Protein AF-A0A497P1F7-F1 (afdb_monomer)

Structure (mmCIF, N/CA/C/O backbone):
data_AF-A0A497P1F7-F1
#
_entry.id   AF-A0A497P1F7-F1
#
loop_
_atom_site.group_PDB
_atom_site.id
_atom_site.type_symbol
_atom_site.label_atom_id
_atom_site.label_alt_id
_atom_site.label_comp_id
_atom_site.label_asym_id
_atom_site.label_entity_id
_atom_site.label_seq_id
_atom_site.pdbx_PDB_ins_code
_atom_site.Cartn_x
_atom_site.Cartn_y
_atom_site.Cartn_z
_atom_site.occupancy
_atom_site.B_iso_or_equiv
_atom_site.auth_seq_id
_atom_site.auth_comp_id
_atom_site.auth_asym_id
_atom_site.auth_atom_id
_atom_site.pdbx_PDB_model_num
ATOM 1 N N . MET A 1 1 ? -18.284 -2.922 -16.227 1.00 65.12 1 MET A N 1
ATOM 2 C CA . MET A 1 1 ? -17.254 -2.447 -15.276 1.00 65.12 1 MET A CA 1
ATOM 3 C C . MET A 1 1 ? -17.114 -3.498 -14.188 1.00 65.12 1 MET A C 1
ATOM 5 O O . MET A 1 1 ? -18.082 -4.212 -13.963 1.00 65.12 1 MET A O 1
ATOM 9 N N . GLY A 1 2 ? -15.911 -3.692 -13.647 1.00 85.06 2 GLY A N 1
ATOM 10 C CA . GLY A 1 2 ? -15.649 -4.686 -12.597 1.00 85.06 2 GLY A CA 1
ATOM 11 C C . GLY A 1 2 ? -15.585 -4.024 -11.225 1.00 85.06 2 GLY A C 1
ATOM 12 O O . GLY A 1 2 ? -15.366 -2.820 -11.167 1.00 85.06 2 GLY A O 1
ATOM 13 N N . GLN A 1 3 ? -15.767 -4.817 -10.172 1.00 92.88 3 GLN A N 1
ATOM 14 C CA . GLN A 1 3 ? -15.669 -4.382 -8.777 1.00 92.88 3 GLN A CA 1
ATOM 15 C C . GLN A 1 3 ? -14.217 -4.045 -8.406 1.00 92.88 3 GLN A C 1
ATOM 17 O O . GLN A 1 3 ? -13.292 -4.762 -8.817 1.00 92.88 3 GLN A O 1
ATOM 22 N N . TYR A 1 4 ? -14.038 -2.981 -7.630 1.00 95.44 4 TYR A N 1
ATOM 23 C CA . TYR A 1 4 ? -12.758 -2.528 -7.087 1.00 95.44 4 TYR A CA 1
ATOM 24 C C . TYR A 1 4 ? -12.671 -2.828 -5.593 1.00 95.44 4 TYR A C 1
ATOM 26 O O . TYR A 1 4 ? -13.694 -2.908 -4.918 1.00 95.44 4 TYR A O 1
ATOM 34 N N . PHE A 1 5 ? -11.453 -3.007 -5.081 1.00 96.31 5 PHE A N 1
ATOM 35 C CA . PHE A 1 5 ? -11.220 -3.426 -3.702 1.00 96.31 5 PHE A CA 1
ATOM 36 C C . PHE A 1 5 ? -10.117 -2.616 -3.018 1.00 96.31 5 PHE A C 1
ATOM 38 O O . PHE A 1 5 ? -9.141 -2.209 -3.650 1.00 96.31 5 PHE A O 1
ATOM 45 N N . ILE A 1 6 ? -10.256 -2.461 -1.701 1.00 96.38 6 ILE A N 1
ATOM 46 C CA . ILE A 1 6 ? -9.238 -1.941 -0.780 1.00 96.38 6 ILE A CA 1
ATOM 47 C C . ILE A 1 6 ? -9.125 -2.868 0.434 1.00 96.38 6 ILE A C 1
ATOM 49 O O . ILE A 1 6 ? -10.103 -3.515 0.812 1.00 96.38 6 ILE A O 1
ATOM 53 N N . THR A 1 7 ? -7.959 -2.923 1.080 1.00 97.44 7 THR A N 1
ATOM 54 C CA . THR A 1 7 ? -7.821 -3.655 2.351 1.00 97.44 7 THR A CA 1
ATOM 55 C C . THR A 1 7 ? -7.901 -2.672 3.509 1.00 97.44 7 THR A C 1
ATOM 57 O O . THR A 1 7 ? -7.175 -1.678 3.542 1.00 97.44 7 THR A O 1
ATOM 60 N N . ILE A 1 8 ? -8.786 -2.954 4.460 1.00 98.06 8 ILE A N 1
ATOM 61 C CA . ILE A 1 8 ? -9.152 -2.056 5.552 1.00 98.06 8 ILE A CA 1
ATOM 62 C C . ILE A 1 8 ? -8.924 -2.722 6.906 1.00 98.06 8 ILE A C 1
ATOM 64 O O . ILE A 1 8 ? -9.168 -3.915 7.075 1.00 98.06 8 ILE A O 1
ATOM 68 N N . ASN A 1 9 ? -8.529 -1.931 7.895 1.00 98.00 9 ASN A N 1
ATOM 69 C CA . ASN A 1 9 ? -8.519 -2.296 9.304 1.00 98.00 9 ASN A CA 1
ATOM 70 C C . ASN A 1 9 ? -9.590 -1.479 10.033 1.00 98.00 9 ASN A C 1
ATOM 72 O O . ASN A 1 9 ? -9.436 -0.276 10.255 1.00 98.00 9 ASN A O 1
ATOM 76 N N . LYS A 1 10 ? -10.672 -2.148 10.435 1.00 97.81 10 LYS A N 1
ATOM 77 C CA . LYS A 1 10 ? -11.822 -1.534 11.113 1.00 97.81 10 LYS A CA 1
ATOM 78 C C . LYS A 1 10 ? -11.514 -1.135 12.550 1.00 97.81 10 LYS A C 1
ATOM 80 O O . LYS A 1 10 ? -12.095 -0.171 13.040 1.00 97.81 10 LYS A O 1
ATOM 85 N N . THR A 1 11 ? -10.612 -1.855 13.219 1.00 97.12 11 THR A N 1
ATOM 86 C CA . THR A 1 11 ? -10.207 -1.544 14.596 1.00 97.12 11 THR A CA 1
ATOM 87 C C . THR A 1 11 ? -9.482 -0.202 14.649 1.00 97.12 11 THR A C 1
ATOM 89 O O . THR A 1 11 ? -9.793 0.637 15.492 1.00 97.12 11 THR A O 1
ATOM 92 N N . LYS A 1 12 ? -8.533 0.017 13.732 1.00 95.56 12 LYS A N 1
ATOM 93 C CA . LYS A 1 12 ? -7.698 1.227 13.690 1.00 95.56 12 LYS A CA 1
ATOM 94 C C . LYS A 1 12 ? -8.238 2.333 12.782 1.00 95.56 12 LYS A C 1
ATOM 96 O O . LYS A 1 12 ? -7.723 3.446 12.839 1.00 95.56 12 LYS A O 1
ATOM 101 N N . LYS A 1 13 ? -9.262 2.046 11.969 1.00 97.50 13 LYS A N 1
ATOM 102 C CA . LYS A 1 13 ? -9.737 2.911 10.874 1.00 97.50 13 LYS A CA 1
ATOM 103 C C . LYS A 1 13 ? -8.610 3.281 9.911 1.00 97.50 13 LYS A C 1
ATOM 105 O O . LYS A 1 13 ? -8.389 4.447 9.599 1.00 97.50 13 LYS A O 1
ATOM 110 N N . GLU A 1 14 ? -7.875 2.276 9.455 1.00 97.19 14 GLU A N 1
ATOM 111 C CA . GLU A 1 14 ? -6.793 2.432 8.481 1.00 97.19 14 GLU A CA 1
ATOM 112 C C . GLU A 1 14 ? -7.126 1.673 7.201 1.00 97.19 14 GLU A C 1
ATOM 114 O O . GLU A 1 14 ? -7.869 0.693 7.231 1.00 97.19 14 GLU A O 1
ATOM 119 N N . TYR A 1 15 ? -6.562 2.098 6.077 1.00 97.81 15 TYR A N 1
ATOM 120 C CA . TYR A 1 15 ? -6.664 1.354 4.829 1.00 97.81 15 TYR A CA 1
ATOM 121 C C . TYR A 1 15 ? -5.384 1.443 4.009 1.00 97.81 15 TYR A C 1
ATOM 123 O O . TYR A 1 15 ? -4.578 2.371 4.157 1.00 97.81 15 TYR A O 1
ATOM 131 N N . ILE A 1 16 ? -5.227 0.457 3.130 1.00 97.38 16 ILE A N 1
ATOM 132 C CA . ILE A 1 16 ? -4.205 0.435 2.094 1.00 97.38 16 ILE A CA 1
ATOM 133 C C . ILE A 1 16 ? -4.849 0.266 0.714 1.00 97.38 16 ILE A C 1
ATOM 135 O O . ILE A 1 16 ? -5.766 -0.537 0.525 1.00 97.38 16 ILE A O 1
ATOM 139 N N . ASP A 1 17 ? -4.367 1.056 -0.239 1.00 95.00 17 ASP A N 1
ATOM 140 C CA . ASP A 1 17 ? -4.794 1.089 -1.633 1.00 95.00 17 ASP A CA 1
ATOM 141 C C . ASP A 1 17 ? -3.824 0.297 -2.513 1.00 95.00 17 ASP A C 1
ATOM 143 O O . ASP A 1 17 ? -2.611 0.496 -2.453 1.00 95.00 17 ASP A O 1
ATOM 147 N N . THR A 1 18 ? -4.372 -0.567 -3.365 1.00 95.31 18 THR A N 1
ATOM 148 C CA . THR A 1 18 ? -3.605 -1.500 -4.208 1.00 95.31 18 THR A CA 1
ATOM 149 C C . THR A 1 18 ? -2.674 -0.799 -5.204 1.00 95.31 18 THR A C 1
ATOM 151 O O . THR A 1 18 ? -1.539 -1.246 -5.397 1.00 95.31 18 THR A O 1
ATOM 154 N N . TYR A 1 19 ? -3.089 0.340 -5.772 1.00 95.44 19 TYR A N 1
ATOM 155 C CA . TYR A 1 19 ? -2.302 1.061 -6.776 1.00 95.44 19 TYR A CA 1
ATOM 156 C C . TYR A 1 19 ? -1.005 1.620 -6.200 1.00 95.44 19 TYR A C 1
ATOM 158 O O . TYR A 1 19 ? 0.016 1.667 -6.893 1.00 95.44 19 TYR A O 1
ATOM 166 N N . THR A 1 20 ? -1.005 1.997 -4.919 1.00 96.12 20 THR A N 1
ATOM 167 C CA . THR A 1 20 ? 0.218 2.437 -4.230 1.00 96.12 20 THR A CA 1
ATOM 168 C C . THR A 1 20 ? 1.313 1.369 -4.271 1.00 96.12 20 THR A C 1
ATOM 170 O O . THR A 1 20 ? 2.492 1.705 -4.397 1.00 96.12 20 THR A O 1
ATOM 173 N N . PHE A 1 21 ? 0.930 0.092 -4.237 1.00 95.38 21 PHE A N 1
ATOM 174 C CA . PHE A 1 21 ? 1.849 -1.046 -4.222 1.00 95.38 21 PHE A CA 1
ATOM 175 C C . PHE A 1 21 ? 2.147 -1.617 -5.613 1.00 95.38 21 PHE A C 1
ATOM 177 O O . PHE A 1 21 ? 2.882 -2.592 -5.719 1.00 95.38 21 PHE A O 1
ATOM 184 N N . GLY A 1 22 ? 1.639 -1.004 -6.687 1.00 93.69 22 GLY A N 1
ATOM 185 C CA . GLY A 1 22 ? 1.892 -1.468 -8.055 1.00 93.69 22 GLY A CA 1
ATOM 186 C C . GLY A 1 22 ? 0.862 -2.434 -8.623 1.00 93.69 22 GLY A C 1
ATOM 187 O O . GLY A 1 22 ? 1.023 -2.869 -9.762 1.00 93.69 22 GLY A O 1
ATOM 188 N N . ASP A 1 23 ? -0.189 -2.741 -7.870 1.00 94.62 23 ASP A N 1
ATOM 189 C CA . ASP A 1 23 ? -1.222 -3.688 -8.271 1.00 94.62 23 ASP A CA 1
ATOM 190 C C . ASP A 1 23 ? -2.470 -2.971 -8.798 1.00 94.62 23 ASP A C 1
ATOM 192 O O . ASP A 1 23 ? -2.718 -1.803 -8.505 1.00 94.62 23 ASP A O 1
ATOM 196 N N . GLY A 1 24 ? -3.258 -3.666 -9.618 1.00 94.25 24 GLY A N 1
ATOM 197 C CA . GLY A 1 24 ? -4.598 -3.205 -9.981 1.00 94.25 24 GLY A CA 1
ATOM 198 C C . GLY A 1 24 ? -5.611 -3.498 -8.870 1.00 94.25 24 GLY A C 1
ATOM 199 O O . GLY A 1 24 ? -5.432 -4.434 -8.092 1.00 94.25 24 GLY A O 1
ATOM 200 N N . ALA A 1 25 ? -6.697 -2.728 -8.810 1.00 94.31 25 ALA A N 1
ATOM 201 C CA . ALA A 1 25 ? -7.684 -2.838 -7.736 1.00 94.31 25 ALA A CA 1
ATOM 202 C C . ALA A 1 25 ? -8.791 -3.881 -7.978 1.00 94.31 25 ALA A C 1
ATOM 204 O O . ALA A 1 25 ? -9.665 -4.029 -7.126 1.00 94.31 25 ALA A O 1
ATOM 205 N N . LYS A 1 26 ? -8.800 -4.626 -9.097 1.00 94.94 26 LYS A N 1
ATOM 206 C CA . LYS A 1 26 ? -9.730 -5.765 -9.237 1.00 94.94 26 LYS A CA 1
ATOM 207 C C . LYS A 1 26 ? -9.210 -6.980 -8.477 1.00 94.94 26 LYS A C 1
ATOM 209 O O . LYS A 1 26 ? -8.009 -7.218 -8.433 1.00 94.94 26 LYS A O 1
ATOM 214 N N . PHE A 1 27 ? -10.122 -7.819 -7.983 1.00 91.25 27 PHE A N 1
ATOM 215 C CA . PHE A 1 27 ? -9.789 -8.962 -7.122 1.00 91.25 27 PHE A CA 1
ATOM 216 C C . PHE A 1 27 ? -8.603 -9.812 -7.609 1.00 91.25 27 PHE A C 1
ATOM 218 O O . PHE A 1 27 ? -7.647 -10.023 -6.873 1.00 91.25 27 PHE A O 1
ATOM 225 N N . LEU A 1 28 ? -8.628 -10.272 -8.865 1.00 92.06 28 LEU A N 1
ATOM 226 C CA . LEU A 1 28 ? -7.561 -11.128 -9.401 1.00 92.06 28 LEU A CA 1
ATOM 227 C C . LEU A 1 28 ? -6.241 -10.385 -9.661 1.00 92.06 28 LEU A C 1
ATOM 229 O O . LEU A 1 28 ? -5.198 -11.037 -9.711 1.00 92.06 28 LEU A O 1
ATOM 233 N N . GLU A 1 29 ? -6.285 -9.059 -9.829 1.00 91.81 29 GLU A N 1
ATOM 234 C CA . GLU A 1 29 ? -5.114 -8.226 -10.125 1.00 91.81 29 GLU A CA 1
ATOM 235 C C . GLU A 1 29 ? -4.201 -8.140 -8.894 1.00 91.81 29 GLU A C 1
ATOM 237 O O . GLU A 1 29 ? -3.026 -8.471 -9.007 1.00 91.81 29 GLU A O 1
ATOM 242 N N . PHE A 1 30 ? -4.731 -7.807 -7.710 1.00 89.94 30 PHE A N 1
ATOM 243 C CA . PHE A 1 30 ? -3.911 -7.751 -6.489 1.00 89.94 30 PHE A CA 1
ATOM 244 C C . PHE A 1 30 ? -3.810 -9.090 -5.744 1.00 89.94 30 PHE A C 1
ATOM 246 O O . PHE A 1 30 ? -2.848 -9.306 -5.010 1.00 89.94 30 PHE A O 1
ATOM 253 N N . MET A 1 31 ? -4.748 -10.031 -5.932 1.00 89.56 31 MET A N 1
ATOM 254 C CA . MET A 1 31 ? -4.601 -11.383 -5.366 1.00 89.56 31 MET A CA 1
ATOM 255 C C . MET A 1 31 ? -3.386 -12.113 -5.962 1.00 89.56 31 MET A C 1
ATOM 257 O O . MET A 1 31 ? -2.732 -12.891 -5.271 1.00 89.56 31 MET A O 1
ATOM 261 N N . SER A 1 32 ? -3.035 -11.791 -7.211 1.00 89.44 32 SER A N 1
ATOM 262 C CA . SER A 1 32 ? -1.840 -12.295 -7.901 1.00 89.44 32 SER A CA 1
ATOM 263 C C . SER A 1 32 ? -0.648 -11.328 -7.819 1.00 89.44 32 SER A C 1
ATOM 265 O O . SER A 1 32 ? 0.211 -11.351 -8.699 1.00 89.44 32 SER A O 1
ATOM 267 N N . SER A 1 33 ? -0.609 -10.470 -6.794 1.00 91.06 33 SER A N 1
ATOM 268 C CA . SER A 1 33 ? 0.391 -9.407 -6.641 1.00 91.06 33 SER A CA 1
ATOM 269 C C . SER A 1 33 ? 1.836 -9.920 -6.684 1.00 91.06 33 SER A C 1
ATOM 271 O O . SER A 1 33 ? 2.191 -10.925 -6.048 1.00 91.06 33 SER A O 1
ATOM 273 N N . ASP A 1 34 ? 2.669 -9.193 -7.430 1.00 85.75 34 ASP A N 1
ATOM 274 C CA . ASP A 1 34 ? 4.090 -9.467 -7.652 1.00 85.75 34 ASP A CA 1
ATOM 275 C C . ASP A 1 34 ? 4.960 -8.312 -7.131 1.00 85.75 34 ASP A C 1
ATOM 277 O O . ASP A 1 34 ? 5.242 -7.348 -7.852 1.00 85.75 34 ASP A O 1
ATOM 281 N N . MET A 1 35 ? 5.418 -8.456 -5.882 1.00 86.44 35 MET A N 1
ATOM 282 C CA . MET A 1 35 ? 6.216 -7.481 -5.132 1.00 86.44 35 MET A CA 1
ATOM 283 C C . MET A 1 35 ? 5.474 -6.173 -4.825 1.00 86.44 35 MET A C 1
ATOM 285 O O . MET A 1 35 ? 5.918 -5.089 -5.207 1.00 86.44 35 MET A O 1
ATOM 289 N N . GLY A 1 36 ? 4.369 -6.277 -4.090 1.00 91.06 36 GLY A N 1
ATOM 290 C CA . GLY A 1 36 ? 3.507 -5.148 -3.768 1.00 91.06 36 GLY A CA 1
ATOM 291 C C . GLY A 1 36 ? 2.517 -5.449 -2.645 1.00 91.06 36 GLY A C 1
ATOM 292 O O . GLY A 1 36 ? 2.886 -5.609 -1.478 1.00 91.06 36 GLY A O 1
ATOM 293 N N . MET A 1 37 ? 1.233 -5.471 -2.999 1.00 93.81 37 MET A N 1
ATOM 294 C CA . MET A 1 37 ? 0.105 -5.565 -2.078 1.00 93.81 37 MET A CA 1
ATOM 295 C C . MET A 1 37 ? 0.125 -6.840 -1.228 1.00 93.81 37 MET A C 1
ATOM 297 O O . MET A 1 37 ? -0.240 -6.806 -0.048 1.00 93.81 37 MET A O 1
ATOM 301 N N . LYS A 1 38 ? 0.561 -7.969 -1.801 1.00 93.44 38 LYS A N 1
ATOM 302 C CA . LYS A 1 38 ? 0.662 -9.243 -1.073 1.00 93.44 38 LYS A CA 1
ATOM 303 C C . LYS A 1 38 ? 1.665 -9.129 0.072 1.00 93.44 38 LYS A C 1
ATOM 305 O O . LYS A 1 38 ? 1.339 -9.473 1.205 1.00 93.44 38 LYS A O 1
ATOM 310 N N . GLU A 1 39 ? 2.856 -8.612 -0.202 1.00 91.56 39 GLU A N 1
ATOM 311 C CA . GLU A 1 39 ? 3.914 -8.427 0.790 1.00 91.56 39 GLU A CA 1
ATO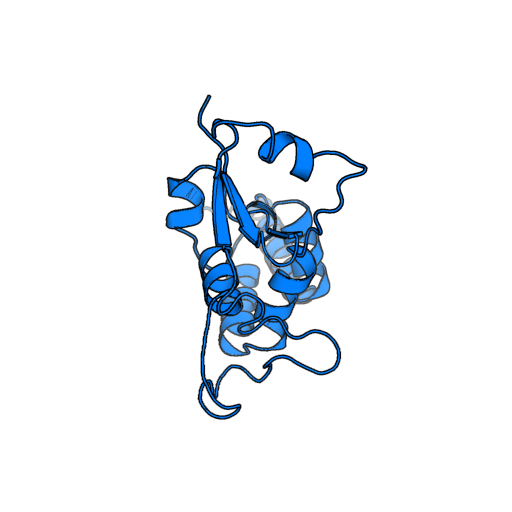M 312 C C . GLU A 1 39 ? 3.506 -7.403 1.858 1.00 91.56 39 GLU A C 1
ATOM 314 O O . GLU A 1 39 ? 3.683 -7.666 3.048 1.00 91.56 39 GLU A O 1
ATOM 319 N N . ALA A 1 40 ? 2.870 -6.294 1.461 1.00 92.88 40 ALA A N 1
ATOM 320 C CA . ALA A 1 40 ? 2.334 -5.293 2.388 1.00 92.88 40 ALA A CA 1
ATOM 321 C C . ALA A 1 40 ? 1.297 -5.892 3.348 1.00 92.88 40 ALA A C 1
ATOM 323 O O . ALA A 1 40 ? 1.379 -5.706 4.563 1.00 92.88 40 ALA A O 1
ATOM 324 N N . THR A 1 41 ? 0.345 -6.655 2.806 1.00 94.12 41 THR A N 1
ATOM 325 C CA . THR A 1 41 ? -0.715 -7.293 3.596 1.00 94.12 41 THR A CA 1
ATOM 326 C C . THR A 1 41 ? -0.135 -8.336 4.549 1.00 94.12 41 THR A C 1
ATOM 328 O O . THR A 1 41 ? -0.510 -8.370 5.719 1.00 94.12 41 THR A O 1
ATOM 331 N N . MET A 1 42 ? 0.817 -9.155 4.090 1.00 91.88 42 MET A N 1
ATOM 332 C CA . MET A 1 42 ? 1.473 -10.145 4.948 1.00 91.88 42 MET A CA 1
ATOM 333 C C . MET A 1 42 ? 2.272 -9.477 6.067 1.00 91.88 42 MET A C 1
ATOM 335 O O . MET A 1 42 ? 2.144 -9.894 7.215 1.00 91.88 42 MET A O 1
ATOM 339 N N . MET A 1 43 ? 3.025 -8.411 5.777 1.00 90.00 43 MET A N 1
ATOM 340 C CA . MET A 1 43 ? 3.739 -7.642 6.801 1.00 90.00 43 MET A CA 1
ATOM 341 C C . MET A 1 43 ? 2.774 -7.117 7.872 1.00 90.00 43 MET A C 1
ATOM 343 O O . MET A 1 43 ? 3.012 -7.326 9.057 1.00 90.00 43 MET A O 1
ATOM 347 N N . LEU A 1 44 ? 1.662 -6.494 7.470 1.00 92.31 44 LEU A N 1
ATOM 348 C CA . LEU A 1 44 ? 0.683 -5.926 8.402 1.00 92.31 44 LEU A CA 1
ATOM 349 C C . LEU A 1 44 ? 0.010 -6.988 9.284 1.00 92.31 44 LEU A C 1
ATOM 351 O O . LEU A 1 44 ? -0.210 -6.744 10.468 1.00 92.31 44 LEU A O 1
ATOM 355 N N . LEU A 1 45 ? -0.316 -8.156 8.724 1.00 92.81 45 LEU A N 1
ATOM 356 C CA . LEU A 1 45 ? -1.058 -9.217 9.418 1.00 92.81 45 LEU A CA 1
ATOM 357 C C . LEU A 1 45 ? -0.177 -10.180 10.223 1.00 92.81 45 LEU A C 1
ATOM 359 O O . LEU A 1 45 ? -0.698 -11.010 10.970 1.00 92.81 45 LEU A O 1
ATOM 363 N N . THR A 1 46 ? 1.143 -10.115 10.058 1.00 87.88 46 THR A N 1
ATOM 364 C CA . THR A 1 46 ? 2.058 -11.079 10.670 1.00 87.88 46 THR A CA 1
ATOM 365 C C . THR A 1 46 ? 2.041 -10.989 12.196 1.00 87.88 46 THR A C 1
ATOM 367 O O . THR A 1 46 ? 2.301 -9.945 12.779 1.00 87.88 46 THR A O 1
ATOM 370 N N . ASN A 1 47 ? 1.825 -12.123 12.861 1.00 84.81 47 ASN A N 1
ATOM 371 C CA . ASN A 1 47 ? 1.976 -12.261 14.307 1.00 84.81 47 ASN A CA 1
ATOM 372 C C . ASN A 1 47 ? 3.231 -13.091 14.621 1.00 84.81 47 ASN A C 1
ATOM 374 O O . ASN A 1 47 ? 3.143 -14.288 14.889 1.00 84.81 47 ASN A O 1
ATOM 378 N N . ALA A 1 48 ? 4.412 -12.481 14.504 1.00 67.75 48 ALA A N 1
ATOM 379 C CA . ALA A 1 48 ? 5.692 -13.198 14.570 1.00 67.75 48 ALA A CA 1
ATOM 380 C C . ALA A 1 48 ? 6.166 -13.557 15.993 1.00 67.75 48 ALA A C 1
ATOM 382 O O . ALA A 1 48 ? 7.199 -14.210 16.146 1.00 67.75 48 ALA A O 1
ATOM 383 N N . GLY A 1 49 ? 5.437 -13.178 17.046 1.00 64.12 49 GLY A N 1
ATOM 384 C CA . GLY A 1 49 ? 5.886 -13.402 18.419 1.00 64.12 49 GLY A CA 1
ATOM 385 C C . GLY A 1 49 ? 7.006 -12.437 18.819 1.00 64.12 49 GLY A C 1
ATOM 386 O O . GLY A 1 49 ? 6.738 -11.252 18.967 1.00 64.12 49 GLY A O 1
ATOM 387 N N . ASN A 1 50 ? 8.229 -12.927 19.066 1.00 56.75 50 ASN A N 1
ATOM 388 C CA . ASN A 1 50 ? 9.332 -12.085 19.556 1.00 56.75 50 ASN A CA 1
ATOM 389 C C . ASN A 1 50 ? 10.198 -11.473 18.432 1.00 56.75 50 ASN A C 1
ATOM 391 O O . ASN A 1 50 ? 10.224 -11.937 17.289 1.00 56.75 50 ASN A O 1
ATOM 395 N N . GLU A 1 51 ? 10.982 -10.466 18.815 1.00 53.03 51 GLU A N 1
ATOM 396 C CA . GLU A 1 51 ? 11.891 -9.657 17.987 1.00 53.03 51 GLU A CA 1
ATOM 397 C C . GLU A 1 51 ? 12.928 -10.446 17.150 1.00 53.03 51 GLU A C 1
ATOM 399 O O . GLU A 1 51 ? 13.489 -9.915 16.198 1.00 53.03 51 GLU A O 1
ATOM 404 N N . THR A 1 52 ? 13.151 -11.737 17.436 1.00 52.44 52 THR A N 1
ATOM 405 C CA . THR A 1 52 ? 14.211 -12.559 16.810 1.00 52.44 52 THR A CA 1
ATOM 406 C C . THR A 1 52 ? 13.752 -13.507 15.693 1.00 52.44 52 THR A C 1
ATOM 408 O O . THR A 1 52 ? 14.586 -14.183 15.085 1.00 52.44 52 THR A O 1
ATOM 411 N N . MET A 1 53 ? 12.447 -13.593 15.412 1.00 55.91 53 MET A N 1
ATOM 412 C CA . MET A 1 53 ? 11.896 -14.632 14.524 1.00 55.91 53 MET A CA 1
ATOM 413 C C . MET A 1 53 ? 11.962 -14.310 13.022 1.00 55.91 53 MET A C 1
ATOM 415 O O . MET A 1 53 ? 11.930 -15.241 12.217 1.00 55.91 53 MET A O 1
ATOM 419 N N . ILE A 1 54 ? 12.111 -13.042 12.619 1.00 65.06 54 ILE A N 1
ATOM 420 C CA . ILE A 1 54 ? 12.283 -12.656 11.207 1.00 65.06 54 ILE A CA 1
ATOM 421 C C . ILE A 1 54 ? 13.658 -12.011 11.044 1.00 65.06 54 ILE A C 1
ATOM 423 O O . ILE A 1 54 ? 13.803 -10.799 11.080 1.00 65.06 54 ILE A O 1
ATOM 427 N N . LYS A 1 55 ? 14.696 -12.840 10.902 1.00 62.84 55 LYS A N 1
ATOM 428 C CA . LYS A 1 55 ? 16.100 -12.385 10.860 1.00 62.84 55 LYS A CA 1
ATOM 429 C C . LYS A 1 55 ? 16.410 -11.413 9.720 1.00 62.84 55 LYS A C 1
ATOM 431 O O . LYS A 1 55 ? 17.332 -10.617 9.847 1.00 62.84 55 LYS A O 1
ATOM 436 N N . ASP A 1 56 ? 15.635 -11.492 8.643 1.00 65.62 56 ASP A N 1
ATOM 437 C CA . ASP A 1 56 ? 15.794 -10.656 7.453 1.00 65.62 56 ASP A CA 1
ATOM 438 C C . ASP A 1 56 ? 14.886 -9.412 7.487 1.00 65.62 56 ASP A C 1
ATOM 440 O O . ASP A 1 56 ? 14.867 -8.650 6.520 1.00 65.62 56 ASP A O 1
ATOM 444 N N . PHE A 1 57 ? 14.130 -9.217 8.582 1.00 69.62 57 PHE A N 1
ATOM 445 C CA . PHE A 1 57 ? 13.278 -8.053 8.797 1.00 69.62 57 PHE A CA 1
ATOM 446 C C . PHE A 1 57 ? 13.564 -7.380 10.141 1.00 69.62 57 PHE A C 1
ATOM 448 O O . PHE A 1 57 ? 13.179 -7.884 11.194 1.00 69.62 57 PHE A O 1
ATOM 455 N N . ASP A 1 58 ? 14.219 -6.222 10.115 1.00 64.94 58 ASP A N 1
ATOM 456 C CA . ASP A 1 58 ? 14.744 -5.561 11.319 1.00 64.94 58 ASP A CA 1
ATOM 457 C C . ASP A 1 58 ? 13.782 -4.546 11.974 1.00 64.94 58 ASP A C 1
ATOM 459 O O . ASP A 1 58 ? 14.178 -3.799 12.867 1.00 64.94 58 ASP A O 1
ATOM 463 N N . GLY A 1 59 ? 12.497 -4.554 11.599 1.00 59.59 59 GLY A N 1
ATOM 464 C CA . GLY A 1 59 ? 11.463 -3.690 12.178 1.00 59.59 59 GLY A CA 1
ATOM 465 C C . GLY A 1 59 ? 10.283 -4.458 12.785 1.00 59.59 59 GLY A C 1
ATOM 466 O O . GLY A 1 59 ? 9.535 -5.107 12.065 1.00 59.59 59 GLY A O 1
ATOM 467 N N . GLN A 1 60 ? 10.042 -4.346 14.093 1.00 59.53 60 GLN A N 1
ATOM 468 C CA . GLN A 1 60 ? 8.785 -4.768 14.741 1.00 59.53 60 GLN A CA 1
ATOM 469 C C . GLN A 1 60 ? 8.219 -3.597 15.557 1.00 59.53 60 GLN A C 1
ATOM 471 O O . GLN A 1 60 ? 8.988 -2.908 16.215 1.00 59.53 60 GLN A O 1
ATOM 476 N N . GLY A 1 61 ? 6.910 -3.314 15.494 1.00 56.69 61 GLY A N 1
ATOM 477 C CA . GLY A 1 61 ? 6.310 -2.210 16.276 1.00 56.69 61 GLY A CA 1
ATOM 478 C C . GLY A 1 61 ? 6.537 -2.394 17.784 1.00 56.69 61 GLY A C 1
ATOM 479 O O . GLY A 1 61 ? 6.407 -3.517 18.259 1.00 56.69 61 GLY A O 1
ATOM 480 N N . THR A 1 62 ? 6.881 -1.390 18.604 1.00 49.25 62 THR A N 1
ATOM 481 C CA . THR A 1 62 ? 6.969 0.090 18.489 1.00 49.25 62 THR A CA 1
ATOM 482 C C . THR A 1 62 ? 8.385 0.586 18.888 1.00 49.25 62 THR A C 1
ATOM 484 O O . THR A 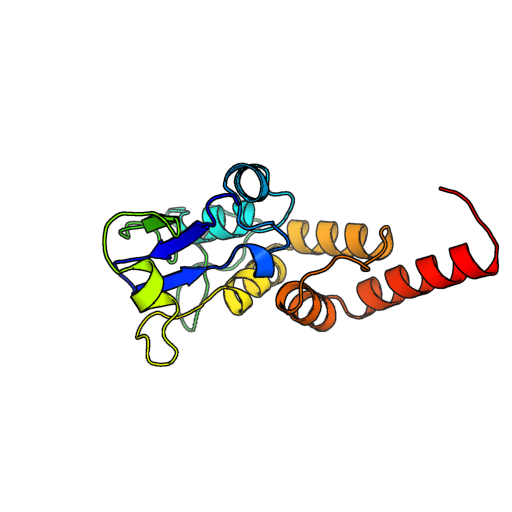1 62 ? 9.166 -0.192 19.418 1.00 49.25 62 THR A O 1
ATOM 487 N N . ASP A 1 63 ? 8.830 1.818 18.576 1.00 49.12 63 ASP A N 1
ATOM 488 C CA . ASP A 1 63 ? 8.373 3.023 19.301 1.00 49.12 63 ASP A CA 1
ATOM 489 C C . ASP A 1 63 ? 7.890 4.231 18.474 1.00 49.12 63 ASP A C 1
ATOM 491 O O . ASP A 1 63 ? 7.039 4.947 18.987 1.00 49.12 63 ASP A O 1
ATOM 495 N N . GLU A 1 64 ? 8.256 4.444 17.201 1.00 51.69 64 GLU A N 1
ATOM 496 C CA . GLU A 1 64 ? 7.700 5.586 16.421 1.00 51.69 64 GLU A CA 1
ATOM 497 C C . GLU A 1 64 ? 7.333 5.253 14.953 1.00 51.69 64 GLU A C 1
ATOM 499 O O . GLU A 1 64 ? 7.513 6.044 14.031 1.00 51.69 64 GLU A O 1
ATOM 504 N N . VAL A 1 65 ? 6.659 4.102 14.802 1.00 58.00 65 VAL A N 1
ATOM 505 C CA . VAL A 1 65 ? 5.890 3.570 13.645 1.00 58.00 65 VAL A CA 1
ATOM 506 C C . VAL A 1 65 ? 6.644 2.598 12.722 1.00 58.00 65 VAL A C 1
ATOM 508 O O . VAL A 1 65 ? 7.118 2.946 11.643 1.00 58.00 65 VAL A O 1
ATOM 511 N N . LEU A 1 66 ? 6.636 1.326 13.134 1.00 71.62 66 LEU A N 1
ATOM 512 C CA . LEU A 1 66 ? 7.012 0.143 12.350 1.00 71.62 66 LEU A CA 1
ATOM 513 C C . LEU A 1 66 ? 5.735 -0.654 12.008 1.00 71.62 66 LEU A C 1
ATOM 515 O O . LEU A 1 66 ? 4.855 -0.778 12.857 1.00 71.62 66 LEU A O 1
ATOM 519 N N . TYR A 1 67 ? 5.618 -1.179 10.780 1.00 86.50 67 TYR A N 1
ATOM 520 C CA . TYR A 1 67 ? 4.363 -1.769 10.263 1.00 86.50 67 TYR A CA 1
ATOM 521 C C . TYR A 1 67 ? 4.257 -3.300 10.357 1.00 86.50 67 TYR A C 1
ATOM 523 O O . TYR A 1 67 ? 3.185 -3.849 10.100 1.00 86.50 67 TYR A O 1
ATOM 531 N N . MET A 1 68 ? 5.332 -4.002 10.725 1.00 86.44 68 MET A N 1
ATOM 532 C CA . MET A 1 68 ? 5.283 -5.453 10.925 1.00 86.44 68 MET A CA 1
ATOM 533 C C . MET A 1 68 ? 4.321 -5.797 12.065 1.00 86.44 68 MET A C 1
ATOM 535 O O . MET A 1 68 ? 4.480 -5.317 13.187 1.00 86.44 68 MET A O 1
ATOM 539 N N . GLY A 1 69 ? 3.313 -6.610 11.759 1.00 87.62 69 GLY A N 1
ATOM 540 C CA . GLY A 1 69 ? 2.263 -7.015 12.688 1.00 87.62 69 GLY A CA 1
ATOM 541 C C . GLY A 1 69 ? 1.354 -5.891 13.168 1.00 87.62 69 GLY A C 1
ATOM 542 O O . GLY A 1 69 ? 0.591 -6.094 14.110 1.00 87.62 69 GLY A O 1
ATOM 543 N N . HIS A 1 70 ? 1.391 -4.718 12.530 1.00 89.56 70 HIS A N 1
ATOM 544 C CA . HIS A 1 70 ? 0.611 -3.553 12.956 1.00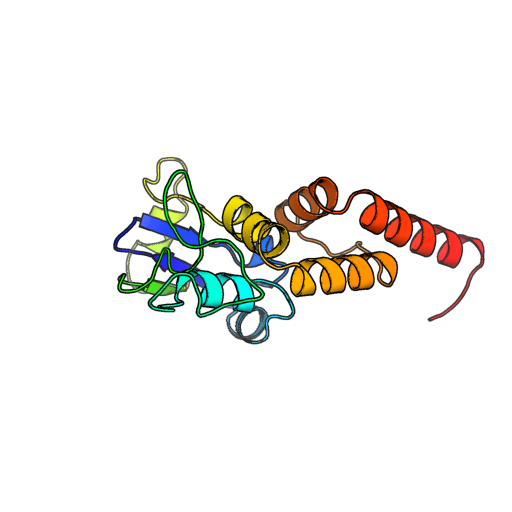 89.56 70 HIS A CA 1
ATOM 545 C C . HIS A 1 70 ? -0.900 -3.813 12.950 1.00 89.56 70 HIS A C 1
ATOM 547 O O . HIS A 1 70 ? -1.616 -3.216 13.744 1.00 89.56 70 HIS A O 1
ATOM 553 N N . TRP A 1 71 ? -1.392 -4.715 12.097 1.00 93.81 71 TRP A N 1
ATOM 554 C CA . TRP A 1 71 ? -2.799 -5.137 12.033 1.00 93.81 71 TRP A CA 1
ATOM 555 C C . TRP A 1 71 ? -3.040 -6.533 12.628 1.00 93.81 71 TRP A C 1
ATOM 557 O O . TRP A 1 71 ? -4.119 -7.106 12.471 1.00 93.81 71 TRP A O 1
ATOM 567 N N . SER A 1 72 ? -2.043 -7.109 13.299 1.00 91.56 72 SER A N 1
ATOM 568 C CA . SER A 1 72 ? -2.162 -8.421 13.929 1.00 91.56 72 SER A CA 1
ATOM 569 C C . SER A 1 72 ? -3.255 -8.411 15.002 1.00 91.56 72 SER A C 1
ATOM 571 O O . SER A 1 72 ? -3.227 -7.611 15.935 1.00 91.56 72 SER A O 1
ATOM 573 N N . GLY A 1 73 ? -4.226 -9.319 14.871 1.00 91.38 73 GLY A N 1
ATOM 574 C CA . GLY A 1 73 ? -5.351 -9.452 15.802 1.00 91.38 73 GLY A CA 1
ATOM 575 C C . GLY A 1 73 ? -6.485 -8.437 15.614 1.00 91.38 73 GLY A C 1
ATOM 576 O O . GLY A 1 73 ? -7.488 -8.529 16.322 1.00 91.38 73 GLY A O 1
ATOM 577 N N . ASP A 1 74 ? -6.369 -7.509 14.661 1.00 96.06 74 ASP A N 1
ATOM 578 C CA . ASP A 1 74 ? -7.411 -6.526 14.363 1.00 96.06 74 ASP A CA 1
ATOM 579 C C . ASP A 1 74 ? -8.506 -7.076 13.430 1.00 96.06 74 ASP A C 1
ATOM 581 O O . ASP A 1 74 ? -8.348 -8.089 12.745 1.00 96.06 74 ASP A O 1
ATOM 585 N N . ALA A 1 75 ? -9.639 -6.369 13.367 1.00 97.88 75 ALA A N 1
ATOM 586 C CA . ALA A 1 75 ? -10.718 -6.660 12.431 1.00 97.88 75 ALA A CA 1
ATOM 587 C C . ALA A 1 75 ? -10.374 -6.120 11.032 1.00 97.88 75 ALA A C 1
ATOM 589 O O . ALA A 1 75 ? -10.636 -4.954 10.727 1.00 97.88 75 ALA A O 1
ATOM 590 N N . VAL A 1 76 ? -9.798 -6.976 10.184 1.00 97.69 76 VAL A N 1
ATOM 591 C CA . VAL A 1 76 ? -9.368 -6.641 8.816 1.00 97.69 76 VAL A CA 1
ATOM 592 C C . VAL A 1 76 ? -10.322 -7.227 7.773 1.00 97.69 76 VAL A C 1
ATOM 594 O O . VAL A 1 76 ? -10.833 -8.334 7.933 1.00 97.69 76 VAL A O 1
ATOM 597 N N . GLU A 1 77 ? -10.568 -6.482 6.697 1.00 96.25 77 GLU A N 1
ATOM 598 C CA . GLU A 1 77 ? -11.413 -6.893 5.573 1.00 96.25 77 GLU A CA 1
ATOM 599 C C . GLU A 1 77 ? -10.825 -6.411 4.240 1.00 96.25 77 GLU A C 1
ATOM 601 O O . GLU A 1 77 ? -10.193 -5.361 4.173 1.00 96.25 77 GLU A O 1
ATOM 606 N N . VAL A 1 78 ? -11.060 -7.171 3.170 1.00 96.50 78 VAL A N 1
ATOM 607 C CA . VAL A 1 78 ? -10.904 -6.696 1.790 1.00 96.50 78 VAL A CA 1
ATOM 608 C C . VAL A 1 78 ? -12.274 -6.195 1.332 1.00 96.50 78 VAL A C 1
ATOM 610 O O . VAL A 1 78 ? -13.140 -6.996 0.983 1.00 96.50 78 VAL A O 1
ATOM 613 N N . LEU A 1 79 ? -12.484 -4.882 1.401 1.00 97.06 79 LEU A N 1
ATOM 614 C CA . LEU A 1 79 ? -13.760 -4.233 1.112 1.00 97.06 79 LEU A CA 1
ATOM 615 C C . LEU A 1 79 ? -13.875 -3.958 -0.385 1.00 97.06 79 LEU A C 1
ATOM 617 O O . LEU A 1 79 ? -12.966 -3.375 -0.974 1.00 97.06 79 LEU A O 1
ATOM 621 N N . GLY A 1 80 ? -14.997 -4.352 -0.984 1.00 96.62 80 GLY A N 1
ATOM 622 C CA . GLY A 1 80 ? -15.321 -4.018 -2.368 1.00 96.62 80 GLY A CA 1
ATOM 623 C C . GLY A 1 80 ? -16.258 -2.814 -2.482 1.00 96.62 80 GLY A C 1
ATOM 624 O O . GLY A 1 80 ? -17.092 -2.604 -1.608 1.00 96.62 80 GLY A O 1
ATOM 625 N N . ASP A 1 81 ? -16.187 -2.082 -3.591 1.00 95.88 81 ASP A N 1
ATOM 626 C CA . ASP A 1 81 ? -17.013 -0.888 -3.857 1.00 95.88 81 ASP A CA 1
ATOM 627 C C . ASP A 1 81 ? -18.509 -1.170 -4.079 1.00 95.88 81 ASP A C 1
ATOM 629 O O . ASP A 1 81 ? -19.332 -0.266 -4.000 1.00 95.88 81 ASP A O 1
ATOM 633 N N . TYR A 1 82 ? -18.876 -2.432 -4.311 1.00 94.56 82 TYR A N 1
ATOM 634 C CA . TYR A 1 82 ? -20.267 -2.907 -4.343 1.00 94.56 82 TYR A CA 1
ATOM 635 C C . TYR A 1 82 ? -20.704 -3.662 -3.079 1.00 94.56 82 TYR A C 1
ATOM 637 O O . TYR A 1 82 ? -21.726 -4.347 -3.110 1.00 94.56 82 TYR A O 1
ATOM 645 N N . ALA A 1 83 ? -19.917 -3.630 -2.001 1.00 94.00 83 ALA A N 1
ATOM 646 C CA . ALA A 1 83 ? -20.338 -4.227 -0.736 1.00 94.00 83 ALA A CA 1
ATOM 647 C C . ALA A 1 83 ? -21.567 -3.495 -0.172 1.00 94.00 83 ALA A C 1
ATOM 649 O O . ALA A 1 83 ? -21.740 -2.299 -0.393 1.00 94.00 83 ALA A O 1
ATOM 650 N N . ASP A 1 84 ? -22.416 -4.214 0.562 1.00 92.25 84 ASP A N 1
ATOM 651 C CA . ASP A 1 84 ? -23.606 -3.617 1.168 1.00 92.25 84 ASP A CA 1
ATOM 652 C C . ASP A 1 84 ? -23.227 -2.553 2.218 1.00 92.25 84 ASP A C 1
ATOM 654 O O . ASP A 1 84 ? -22.405 -2.795 3.106 1.00 92.25 84 ASP A O 1
ATOM 658 N N . GLY A 1 85 ? -23.900 -1.399 2.158 1.00 92.69 85 GLY A N 1
ATOM 659 C CA . GLY A 1 85 ? -23.720 -0.271 3.077 1.00 92.69 85 GLY A CA 1
ATOM 660 C C . GLY A 1 85 ? -22.797 0.829 2.545 1.00 92.69 85 GLY A C 1
ATOM 661 O O . GLY A 1 85 ? -22.260 0.740 1.449 1.00 92.69 85 GLY A O 1
ATOM 662 N N . ASP A 1 86 ? -22.602 1.872 3.353 1.00 94.88 86 ASP A N 1
ATOM 663 C CA . ASP A 1 86 ? -21.945 3.117 2.914 1.00 94.88 86 ASP A CA 1
ATOM 664 C C . ASP A 1 86 ? -20.449 3.170 3.274 1.00 94.88 86 ASP A C 1
ATOM 666 O O . ASP A 1 86 ? -19.814 4.221 3.204 1.00 94.88 86 ASP A O 1
ATOM 670 N N . LEU A 1 87 ? -19.864 2.048 3.712 1.00 96.12 87 LEU A N 1
ATOM 671 C CA . LEU A 1 87 ? -18.504 2.038 4.259 1.00 96.12 87 LEU A CA 1
ATOM 672 C C . LEU A 1 87 ? -17.449 2.419 3.213 1.00 96.12 87 LEU A C 1
ATOM 674 O O . LEU A 1 87 ? -16.473 3.089 3.543 1.00 96.12 87 LEU A O 1
ATOM 678 N N . TRP A 1 88 ? -17.640 1.999 1.960 1.00 96.19 88 TRP A N 1
ATOM 679 C CA . TRP A 1 88 ? -16.751 2.390 0.868 1.00 96.19 88 TRP A CA 1
ATOM 680 C C . TRP A 1 88 ? -16.742 3.911 0.694 1.00 96.19 88 TRP A C 1
ATOM 682 O O . TRP A 1 88 ? -15.676 4.527 0.705 1.00 96.19 88 TRP A O 1
ATOM 692 N N . ASP A 1 89 ? -17.927 4.512 0.614 1.00 96.00 89 ASP A N 1
ATOM 693 C CA . ASP A 1 89 ? -18.087 5.954 0.449 1.00 96.00 89 ASP A CA 1
ATOM 694 C C . ASP A 1 89 ? -17.557 6.722 1.672 1.00 96.00 89 ASP A C 1
ATOM 696 O O . ASP A 1 89 ? -16.864 7.724 1.508 1.00 96.00 89 ASP A O 1
ATOM 700 N N . GLU A 1 90 ? -17.769 6.214 2.897 1.00 96.25 90 GLU A N 1
ATOM 701 C CA . GLU A 1 90 ? -17.197 6.790 4.127 1.00 96.25 90 GLU A CA 1
ATOM 702 C C . GLU A 1 90 ? -15.665 6.843 4.069 1.00 96.25 90 GLU A C 1
ATOM 704 O O . GLU A 1 90 ? -15.064 7.811 4.532 1.00 96.25 90 GLU A O 1
ATOM 709 N N . ILE A 1 91 ? -15.009 5.811 3.533 1.00 96.44 91 ILE A N 1
ATOM 710 C CA . ILE A 1 91 ? -13.542 5.756 3.447 1.00 96.44 91 ILE A CA 1
ATOM 711 C C . ILE A 1 91 ? -13.005 6.736 2.397 1.00 96.44 91 ILE A C 1
ATOM 713 O O . ILE A 1 91 ? -11.937 7.316 2.602 1.00 96.44 91 ILE A O 1
ATOM 717 N N . GLN A 1 92 ? -13.724 6.911 1.286 1.00 92.56 92 GLN A N 1
ATOM 718 C CA . GLN A 1 92 ? -13.320 7.786 0.180 1.00 92.56 92 GLN A CA 1
ATOM 719 C C . GLN A 1 92 ? -13.660 9.266 0.420 1.00 92.56 92 GLN A C 1
ATOM 721 O O . GLN A 1 92 ? -13.158 10.127 -0.304 1.00 92.56 92 GLN A O 1
ATOM 726 N N . ASP A 1 93 ? -14.492 9.575 1.419 1.00 94.69 93 ASP A N 1
ATOM 727 C CA . ASP A 1 93 ? -14.832 10.950 1.782 1.00 94.69 93 ASP A CA 1
ATOM 728 C C . ASP A 1 93 ? -13.585 11.753 2.198 1.00 94.69 93 ASP A C 1
ATOM 730 O O . ASP A 1 93 ? -12.735 11.300 2.967 1.00 94.69 93 ASP A O 1
ATOM 734 N N . GLU A 1 94 ? -13.473 12.990 1.719 1.00 90.06 94 GLU A N 1
ATOM 735 C CA . GLU A 1 94 ? -12.327 13.862 2.010 1.00 90.06 94 GLU A CA 1
ATOM 736 C C .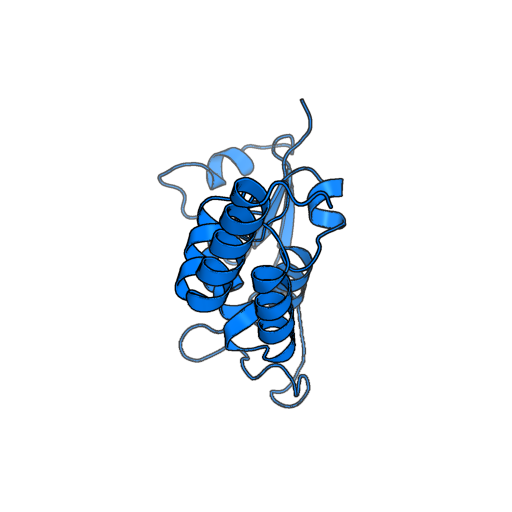 GLU A 1 94 ? -12.204 14.239 3.499 1.00 90.06 94 GLU A C 1
ATOM 738 O O . GLU A 1 94 ? -11.111 14.539 3.980 1.00 90.06 94 GLU A O 1
ATOM 743 N N . ASN A 1 95 ? -13.314 14.192 4.241 1.00 94.00 95 ASN A N 1
ATOM 744 C CA . ASN A 1 95 ? -13.394 14.436 5.680 1.00 94.00 95 ASN A CA 1
ATOM 745 C C . ASN A 1 95 ? -13.422 13.129 6.486 1.00 94.00 95 ASN A C 1
ATOM 747 O O . ASN A 1 95 ? -13.718 13.140 7.690 1.00 94.00 95 ASN A O 1
ATOM 751 N N . SER A 1 96 ? -13.130 12.001 5.835 1.00 95.25 96 SER A N 1
ATOM 752 C CA . SER A 1 96 ? -13.109 10.697 6.472 1.00 95.25 96 SER A CA 1
ATOM 753 C C . SER A 1 96 ? -12.142 10.652 7.652 1.00 95.25 96 SER A C 1
ATOM 755 O O . SER A 1 96 ? -11.060 11.239 7.656 1.00 95.25 96 SER A O 1
ATOM 757 N N . LYS A 1 97 ? -12.521 9.881 8.674 1.00 95.38 97 LYS A N 1
ATOM 758 C CA . LYS A 1 97 ? -11.624 9.539 9.789 1.00 95.38 97 LYS A CA 1
ATOM 759 C C . LYS A 1 97 ? -10.693 8.378 9.445 1.00 95.38 97 LYS A C 1
ATOM 7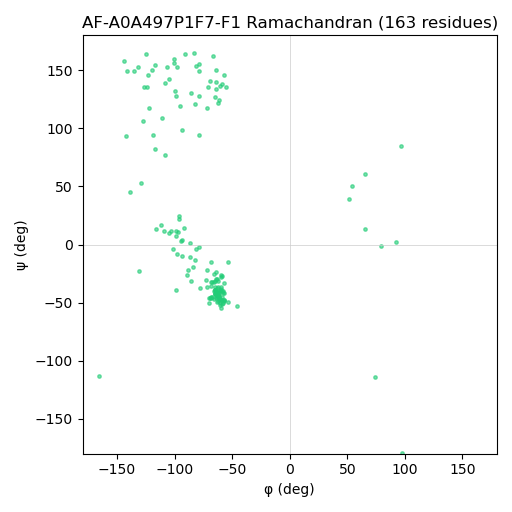61 O O . LYS A 1 97 ? -9.876 8.000 10.284 1.00 95.38 97 LYS A O 1
ATOM 766 N N . TRP A 1 98 ? -10.855 7.785 8.264 1.00 97.69 98 TRP A N 1
ATOM 767 C CA . TRP A 1 98 ? -10.051 6.667 7.813 1.00 97.69 98 TRP A CA 1
ATOM 768 C C . TRP A 1 98 ? -8.691 7.142 7.318 1.00 97.69 98 TRP A C 1
ATOM 770 O O . TRP A 1 98 ? -8.575 8.029 6.475 1.00 97.69 98 TRP A O 1
ATOM 780 N N . LYS A 1 99 ? -7.637 6.534 7.850 1.00 96.25 99 LYS A N 1
ATOM 781 C CA . LYS A 1 99 ? -6.262 6.895 7.531 1.00 96.25 99 LYS A CA 1
ATOM 782 C C . LYS A 1 99 ? -5.719 5.996 6.428 1.00 96.25 99 LYS A C 1
ATOM 784 O O . LYS A 1 99 ? -5.565 4.790 6.615 1.00 96.25 99 LYS A O 1
ATOM 789 N N . ASN A 1 100 ? -5.336 6.603 5.311 1.00 96.00 100 ASN A N 1
ATOM 790 C CA . ASN A 1 100 ? -4.535 5.924 4.302 1.00 96.00 100 ASN A CA 1
ATOM 791 C C . ASN A 1 100 ? -3.102 5.738 4.824 1.00 96.00 100 ASN A C 1
ATOM 793 O O . ASN A 1 100 ? -2.400 6.722 5.072 1.00 96.00 100 ASN A O 1
ATOM 797 N N . ILE A 1 101 ? -2.656 4.491 4.979 1.00 95.75 101 ILE A N 1
ATOM 798 C CA . ILE A 1 101 ? -1.280 4.169 5.396 1.00 95.75 101 ILE A CA 1
ATOM 799 C C . ILE A 1 101 ? -0.441 3.571 4.258 1.00 95.75 101 ILE A C 1
ATOM 801 O O . ILE A 1 101 ? 0.666 3.099 4.497 1.00 95.75 101 ILE A O 1
ATOM 805 N N . SER A 1 102 ? -0.917 3.621 3.010 1.00 96.19 102 SER A N 1
ATOM 806 C CA . SER A 1 102 ? -0.298 2.920 1.874 1.00 96.19 102 SER A CA 1
ATOM 807 C C . SER A 1 102 ? 1.152 3.327 1.629 1.00 96.19 102 SER A C 1
ATOM 809 O O . SER A 1 102 ? 2.031 2.474 1.570 1.00 96.19 102 SER A O 1
ATOM 811 N N . ILE A 1 103 ? 1.431 4.632 1.535 1.00 95.19 103 ILE A N 1
ATOM 812 C CA . ILE A 1 103 ? 2.787 5.146 1.287 1.00 95.19 103 ILE A CA 1
ATOM 813 C C . ILE A 1 103 ? 3.774 4.722 2.383 1.00 95.19 103 ILE A C 1
ATOM 815 O O . ILE A 1 103 ? 4.815 4.157 2.043 1.00 95.19 103 ILE A O 1
ATOM 819 N N . PRO A 1 104 ? 3.519 4.986 3.680 1.00 92.56 104 PRO A N 1
ATOM 820 C CA . PRO A 1 104 ? 4.485 4.619 4.707 1.00 92.56 104 PRO A CA 1
ATOM 821 C C . PRO A 1 104 ? 4.623 3.095 4.872 1.00 92.56 104 PRO A C 1
ATOM 823 O O . PRO A 1 104 ? 5.736 2.629 5.099 1.00 92.56 104 PRO A O 1
ATOM 826 N N . VAL A 1 105 ? 3.559 2.310 4.654 1.00 92.50 105 VAL A N 1
ATOM 827 C CA . VAL A 1 105 ? 3.647 0.837 4.586 1.00 92.50 105 VAL A CA 1
ATOM 828 C C . VAL A 1 105 ? 4.532 0.397 3.419 1.00 92.50 105 VAL A C 1
ATOM 830 O O . VAL A 1 105 ? 5.397 -0.458 3.594 1.00 92.50 105 VAL A O 1
ATOM 833 N N . TYR A 1 106 ? 4.370 1.000 2.238 1.00 94.00 106 TYR A N 1
ATOM 834 C CA . TYR A 1 106 ? 5.170 0.646 1.068 1.00 94.00 106 TYR A CA 1
ATOM 835 C C . TYR A 1 106 ? 6.651 0.981 1.270 1.00 94.00 106 TYR A C 1
ATOM 837 O O . TYR A 1 106 ? 7.510 0.182 0.917 1.00 94.00 106 TYR A O 1
ATOM 845 N N . LYS A 1 107 ? 6.967 2.112 1.914 1.00 92.06 107 LYS A N 1
ATOM 846 C CA . LYS A 1 107 ? 8.349 2.443 2.300 1.00 92.06 107 LYS A CA 1
ATOM 847 C C . LYS A 1 107 ? 8.940 1.426 3.277 1.00 92.06 107 LYS A C 1
ATOM 849 O O . LYS A 1 107 ? 10.079 0.997 3.087 1.00 92.06 107 LYS A O 1
ATOM 854 N N . ALA A 1 108 ? 8.164 1.013 4.277 1.00 89.19 108 ALA A N 1
ATOM 855 C CA . ALA A 1 108 ? 8.615 0.066 5.291 1.00 89.19 108 ALA A CA 1
ATOM 856 C C . ALA A 1 108 ? 8.980 -1.307 4.709 1.00 89.19 108 ALA A C 1
ATOM 858 O O . ALA A 1 108 ? 9.918 -1.933 5.203 1.00 89.19 108 ALA A O 1
ATOM 859 N N . LEU A 1 109 ? 8.323 -1.736 3.621 1.00 88.94 109 LEU A N 1
ATOM 860 C CA . LEU A 1 109 ? 8.707 -2.959 2.907 1.00 88.94 109 LEU A CA 1
ATOM 861 C C . LEU A 1 109 ? 10.146 -2.930 2.392 1.00 88.94 109 LEU A C 1
ATOM 863 O O . LEU A 1 109 ? 10.728 -3.990 2.230 1.00 88.94 109 LEU A O 1
ATOM 867 N N . PHE A 1 110 ? 10.720 -1.760 2.112 1.00 89.94 110 PHE A N 1
ATOM 868 C CA . PHE A 1 110 ? 12.088 -1.654 1.598 1.00 89.94 110 PHE A CA 1
ATOM 869 C C . PHE A 1 110 ? 13.096 -1.322 2.694 1.00 89.94 110 PHE A C 1
ATOM 871 O O . PHE A 1 110 ? 14.201 -1.851 2.695 1.00 89.94 110 PHE A O 1
ATOM 878 N N . GLN A 1 111 ? 12.721 -0.447 3.628 1.00 84.75 111 GLN A N 1
ATOM 879 C CA . GLN A 1 111 ? 13.622 0.023 4.685 1.00 84.75 111 GLN A CA 1
ATOM 880 C C . GLN A 1 111 ? 14.037 -1.091 5.645 1.00 84.75 111 GLN A C 1
ATOM 882 O O . GLN A 1 111 ? 15.155 -1.061 6.147 1.00 84.75 111 GLN A O 1
ATOM 887 N N . HIS A 1 112 ? 13.155 -2.070 5.851 1.00 76.75 112 HIS A N 1
ATOM 888 C CA . HIS A 1 112 ? 13.345 -3.139 6.826 1.00 76.75 112 HIS A CA 1
ATOM 889 C C . HIS A 1 112 ? 13.440 -4.522 6.189 1.00 76.75 112 HIS A C 1
ATOM 891 O O . HIS A 1 112 ? 13.321 -5.512 6.888 1.00 76.75 112 HIS A O 1
ATOM 897 N N . ASN A 1 113 ? 13.618 -4.625 4.870 1.00 82.50 113 ASN A N 1
ATOM 898 C CA . ASN A 1 113 ? 13.777 -5.906 4.182 1.00 82.50 113 ASN A CA 1
ATOM 899 C C . ASN A 1 113 ? 14.807 -5.753 3.061 1.00 82.50 113 ASN A C 1
ATOM 901 O O . ASN A 1 113 ? 14.491 -5.353 1.936 1.00 82.50 113 ASN A O 1
ATOM 905 N N . SER A 1 114 ? 16.059 -6.070 3.386 1.00 85.19 114 SER A N 1
ATOM 906 C CA . SER A 1 114 ? 17.200 -5.899 2.481 1.00 85.19 114 SER A CA 1
ATOM 907 C C . SER A 1 114 ? 17.055 -6.718 1.199 1.00 85.19 114 SER A C 1
ATOM 909 O O . SER A 1 114 ? 17.322 -6.207 0.113 1.00 85.19 114 SER A O 1
ATOM 911 N N . TRP A 1 115 ? 16.558 -7.953 1.304 1.00 87.19 115 TRP A N 1
ATOM 912 C CA . TRP A 1 115 ? 16.308 -8.811 0.147 1.00 87.19 115 TRP A CA 1
ATOM 913 C C . TRP A 1 115 ? 15.242 -8.218 -0.782 1.00 87.19 115 TRP A C 1
ATOM 915 O O . TRP A 1 115 ? 15.423 -8.182 -2.000 1.00 87.19 115 TRP A O 1
ATOM 925 N N . PHE A 1 116 ? 14.136 -7.717 -0.224 1.00 89.25 116 PHE A N 1
ATOM 926 C CA . PHE A 1 116 ? 13.063 -7.116 -1.017 1.00 89.25 116 PHE A CA 1
ATOM 927 C C . PHE A 1 116 ? 13.527 -5.827 -1.707 1.00 89.25 116 PHE A C 1
ATOM 929 O O . PHE A 1 116 ? 13.232 -5.619 -2.887 1.00 89.25 116 PHE A O 1
ATOM 936 N N . ALA A 1 117 ? 14.312 -5.003 -1.006 1.00 91.75 117 ALA A N 1
ATOM 937 C CA . ALA A 1 117 ? 14.937 -3.811 -1.571 1.00 91.75 117 ALA A CA 1
ATOM 938 C C . ALA A 1 117 ? 15.908 -4.147 -2.715 1.00 91.75 117 ALA A C 1
ATOM 940 O O . ALA A 1 117 ? 15.825 -3.526 -3.775 1.00 91.75 117 ALA A O 1
ATOM 941 N N . GLU A 1 118 ? 16.765 -5.160 -2.553 1.00 93.31 118 GLU A N 1
ATOM 942 C CA . GLU A 1 118 ? 17.689 -5.620 -3.599 1.00 93.31 118 GLU A CA 1
ATOM 943 C C . GLU A 1 118 ? 16.932 -6.101 -4.845 1.00 93.31 118 GLU A C 1
ATOM 945 O O . GLU A 1 118 ? 17.241 -5.694 -5.966 1.00 93.31 118 GLU A O 1
ATOM 950 N N . LYS A 1 119 ? 15.891 -6.926 -4.668 1.00 93.31 119 LYS A N 1
ATOM 951 C CA . LYS A 1 119 ? 15.085 -7.422 -5.795 1.00 93.31 119 LYS A CA 1
ATOM 952 C C . LYS A 1 119 ? 14.361 -6.297 -6.528 1.00 93.31 119 LYS A C 1
ATOM 954 O O . LYS A 1 119 ? 14.263 -6.339 -7.758 1.00 93.31 119 LYS A O 1
ATOM 959 N N . MET A 1 120 ? 13.880 -5.289 -5.802 1.00 94.06 120 MET A N 1
ATOM 960 C CA . MET A 1 120 ? 13.261 -4.119 -6.418 1.00 94.06 120 MET A CA 1
ATOM 961 C C . MET A 1 120 ? 14.291 -3.282 -7.186 1.00 94.06 120 MET A C 1
ATOM 963 O O . MET A 1 120 ? 14.027 -2.933 -8.334 1.00 94.06 120 MET A O 1
ATOM 967 N N . ASP A 1 121 ? 15.476 -3.021 -6.624 1.00 94.75 121 ASP A N 1
ATOM 968 C CA . ASP A 1 121 ? 16.561 -2.313 -7.323 1.00 94.75 121 ASP A CA 1
ATOM 969 C C . ASP A 1 121 ? 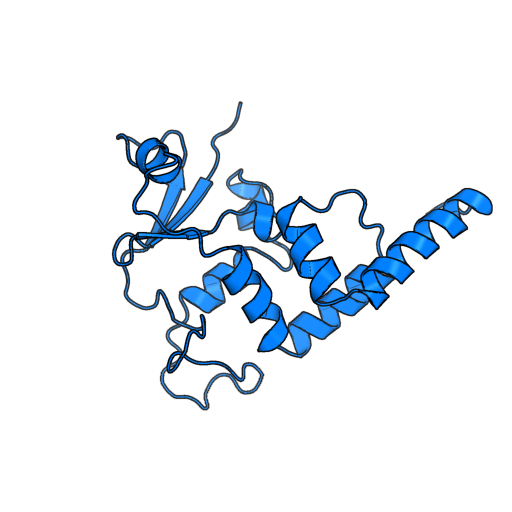16.942 -3.029 -8.633 1.00 94.75 121 ASP A C 1
ATOM 971 O O . ASP A 1 121 ? 16.937 -2.416 -9.706 1.00 94.75 121 ASP A O 1
ATOM 975 N N . GLU A 1 122 ? 17.140 -4.352 -8.590 1.00 93.44 122 GLU A N 1
ATOM 976 C CA . GLU A 1 122 ? 17.422 -5.162 -9.780 1.00 93.44 122 GLU A CA 1
ATOM 977 C C . GLU A 1 122 ? 16.311 -5.063 -10.835 1.00 93.44 122 GLU A C 1
ATOM 979 O O . GLU A 1 122 ? 16.593 -4.919 -12.032 1.00 93.44 122 GLU A O 1
ATOM 984 N N . ARG A 1 123 ? 15.043 -5.162 -10.410 1.00 91.62 123 ARG A N 1
ATOM 985 C CA . ARG A 1 123 ? 13.874 -5.058 -11.295 1.00 91.62 123 ARG A CA 1
ATOM 986 C C . A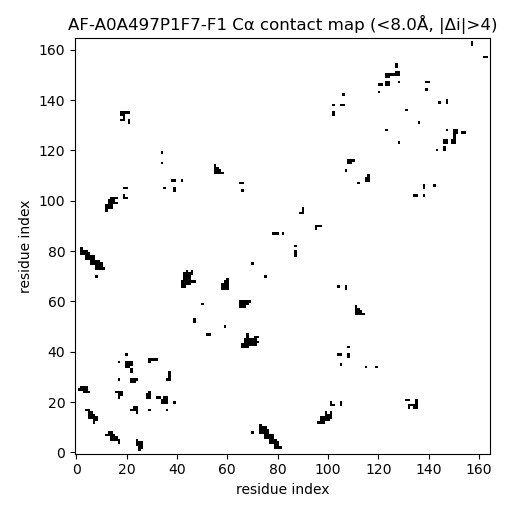RG A 1 123 ? 13.824 -3.682 -11.945 1.00 91.62 123 ARG A C 1
ATOM 988 O O . ARG A 1 123 ? 13.608 -3.585 -13.156 1.00 91.62 123 ARG A O 1
ATOM 995 N N . LEU A 1 124 ? 14.059 -2.628 -11.169 1.00 92.69 124 LEU A N 1
ATOM 996 C CA . LEU A 1 124 ? 14.025 -1.264 -11.670 1.00 92.69 124 LEU A CA 1
ATOM 997 C C . LEU A 1 124 ? 15.144 -1.016 -12.693 1.00 92.69 124 LEU A C 1
ATOM 999 O O . LEU A 1 124 ? 14.909 -0.507 -13.785 1.00 92.69 124 LEU A O 1
ATOM 1003 N N . ARG A 1 125 ? 16.358 -1.501 -12.445 1.00 92.06 125 ARG A N 1
ATOM 1004 C CA . ARG A 1 125 ? 17.438 -1.356 -13.434 1.00 92.06 125 ARG A CA 1
ATOM 1005 C C . ARG A 1 125 ? 17.162 -2.104 -14.735 1.00 92.06 125 ARG A C 1
ATOM 1007 O O . ARG A 1 125 ? 17.635 -1.681 -15.785 1.00 92.06 125 ARG A O 1
ATOM 1014 N N . LYS A 1 126 ? 16.423 -3.217 -14.705 1.00 86.88 126 LYS A N 1
ATOM 1015 C CA . LYS A 1 126 ? 16.218 -4.087 -15.879 1.00 86.88 126 LYS A CA 1
ATOM 1016 C C . LYS A 1 126 ? 15.007 -3.715 -16.736 1.00 86.88 126 LYS A C 1
ATOM 1018 O O . LYS A 1 126 ? 15.019 -4.014 -17.933 1.00 86.88 126 LYS A O 1
ATOM 1023 N N . HIS A 1 127 ? 13.987 -3.073 -16.167 1.00 82.25 127 HIS A N 1
ATOM 1024 C CA . HIS A 1 127 ? 12.690 -2.897 -16.825 1.00 82.25 127 HIS A CA 1
ATOM 1025 C C . HIS A 1 127 ? 12.288 -1.426 -17.029 1.00 82.25 127 HIS A C 1
ATOM 1027 O O . HIS A 1 127 ? 12.640 -0.566 -16.229 1.00 82.25 127 HIS A O 1
ATOM 1033 N N . PRO A 1 128 ? 11.510 -1.112 -18.083 1.00 73.94 128 PRO A N 1
ATOM 1034 C CA . PRO A 1 128 ? 10.932 0.218 -18.273 1.00 73.94 128 PRO A CA 1
ATOM 1035 C C . PRO A 1 128 ? 9.925 0.580 -17.166 1.00 73.94 128 PRO A C 1
ATOM 1037 O O . PRO A 1 128 ? 9.079 -0.229 -16.797 1.00 73.94 128 PRO A O 1
ATOM 1040 N N . HIS A 1 129 ? 9.941 1.833 -16.697 1.00 81.38 129 HIS A N 1
ATOM 1041 C CA . HIS A 1 129 ? 9.045 2.342 -15.633 1.00 81.38 129 HIS A CA 1
ATOM 1042 C C . HIS A 1 129 ? 7.796 3.061 -16.152 1.00 81.38 129 HIS A C 1
ATOM 1044 O O . HIS A 1 129 ? 7.220 3.906 -15.466 1.00 81.38 129 HIS A O 1
ATOM 1050 N N . THR A 1 130 ? 7.397 2.787 -17.392 1.00 76.69 130 THR A N 1
ATOM 1051 C CA . THR A 1 130 ? 6.336 3.536 -18.082 1.00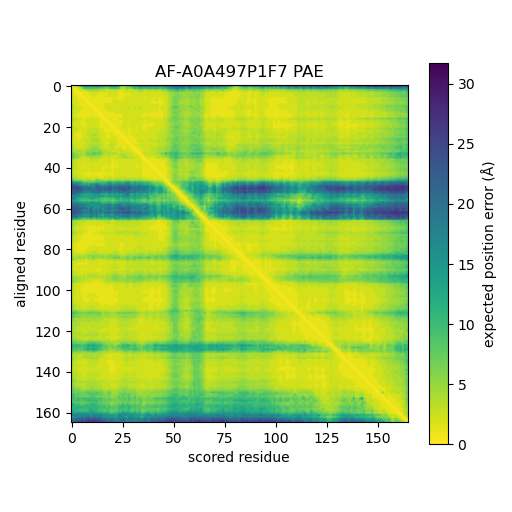 76.69 130 THR A CA 1
ATOM 1052 C C . THR A 1 130 ? 4.960 3.364 -17.429 1.00 76.69 130 THR A C 1
ATOM 1054 O O . THR A 1 130 ? 4.129 4.259 -17.544 1.00 76.69 130 THR A O 1
ATOM 1057 N N . TYR A 1 131 ? 4.736 2.254 -16.721 1.00 82.50 131 TYR A N 1
ATOM 1058 C CA . TYR A 1 131 ? 3.428 1.863 -16.182 1.00 82.50 131 TYR A CA 1
ATOM 1059 C C . TYR A 1 131 ? 3.333 1.921 -14.651 1.00 82.50 131 TYR A C 1
ATOM 1061 O O . TYR A 1 131 ? 2.425 1.327 -14.082 1.00 82.50 131 TYR A O 1
ATOM 1069 N N . LEU A 1 132 ? 4.255 2.615 -13.973 1.00 90.81 132 LEU A N 1
ATOM 1070 C CA . LEU A 1 132 ? 4.149 2.796 -12.522 1.00 90.81 132 LEU A CA 1
ATOM 1071 C C . LEU A 1 132 ? 2.998 3.750 -12.179 1.00 90.81 132 LEU A C 1
ATOM 1073 O O . LEU A 1 132 ? 2.882 4.827 -12.775 1.00 90.81 132 LEU A O 1
ATOM 1077 N N . TYR A 1 133 ? 2.205 3.390 -11.171 1.00 93.62 133 TYR A N 1
ATOM 1078 C CA . TYR A 1 133 ? 1.170 4.265 -10.616 1.00 93.62 133 TYR A CA 1
ATOM 1079 C C . TYR A 1 133 ? 1.783 5.484 -9.915 1.00 93.62 133 TYR A C 1
ATOM 1081 O O . TYR A 1 133 ? 2.971 5.506 -9.588 1.00 93.62 133 TYR A O 1
ATOM 1089 N N . SER A 1 134 ? 0.984 6.528 -9.685 1.00 93.25 134 SER A N 1
ATOM 1090 C CA . SER A 1 134 ? 1.481 7.822 -9.198 1.00 93.25 134 SER A CA 1
ATOM 1091 C C . SER A 1 134 ? 2.222 7.725 -7.867 1.00 93.25 134 SER A C 1
ATOM 1093 O O . SER A 1 134 ? 3.338 8.233 -7.762 1.00 93.25 134 SER A O 1
ATOM 1095 N N . ASP A 1 135 ? 1.634 7.071 -6.866 1.00 94.94 135 ASP A N 1
ATOM 1096 C CA . ASP A 1 135 ? 2.233 6.981 -5.530 1.00 94.94 135 ASP A CA 1
ATOM 1097 C C . ASP A 1 135 ? 3.354 5.950 -5.481 1.00 94.94 135 ASP A C 1
ATOM 1099 O O . ASP A 1 135 ? 4.418 6.235 -4.928 1.00 94.94 135 ASP A O 1
ATOM 1103 N N . GLN A 1 136 ? 3.186 4.830 -6.190 1.00 95.00 136 GLN A N 1
ATOM 1104 C CA . GLN A 1 136 ? 4.253 3.859 -6.409 1.00 95.00 136 GLN A CA 1
ATOM 1105 C C . GLN A 1 136 ? 5.504 4.542 -6.987 1.00 95.00 136 GLN A C 1
ATOM 1107 O O . GLN A 1 136 ? 6.608 4.398 -6.464 1.00 95.00 136 GLN A O 1
ATOM 1112 N N . LYS A 1 137 ? 5.336 5.353 -8.037 1.00 94.12 137 LYS A N 1
ATOM 1113 C CA . LYS A 1 137 ? 6.427 6.084 -8.686 1.00 94.12 137 LYS A CA 1
ATOM 1114 C C . LYS A 1 137 ? 7.096 7.082 -7.745 1.00 94.12 137 LYS A C 1
ATOM 1116 O O . LYS A 1 137 ? 8.320 7.199 -7.790 1.00 94.12 137 LYS A O 1
ATOM 1121 N N . LYS A 1 138 ? 6.330 7.802 -6.917 1.00 94.81 138 LYS A N 1
ATOM 1122 C CA . LYS A 1 138 ? 6.889 8.735 -5.922 1.00 94.81 138 LYS A CA 1
ATOM 1123 C C . LYS A 1 138 ? 7.781 7.992 -4.929 1.00 94.81 138 LYS A C 1
ATOM 1125 O O . LYS A 1 138 ? 8.938 8.370 -4.779 1.00 94.81 138 LYS A O 1
ATOM 1130 N N . VAL A 1 139 ? 7.273 6.914 -4.325 1.00 95.06 139 VAL A N 1
ATOM 1131 C CA . VAL A 1 139 ? 8.023 6.112 -3.343 1.00 95.06 139 VAL A CA 1
ATOM 1132 C C . VAL A 1 139 ? 9.285 5.520 -3.964 1.00 95.06 139 VAL A C 1
ATOM 1134 O O . VAL A 1 139 ? 10.369 5.671 -3.409 1.00 95.06 139 VAL A O 1
ATOM 1137 N N . LEU A 1 140 ? 9.179 4.912 -5.148 1.00 95.06 140 LEU A N 1
ATOM 1138 C CA . LEU A 1 140 ? 10.329 4.286 -5.803 1.00 95.06 140 LEU A CA 1
ATOM 1139 C C . LEU A 1 140 ? 11.372 5.306 -6.280 1.00 95.06 140 LEU A C 1
ATOM 1141 O O . LEU A 1 140 ? 12.561 5.016 -6.245 1.00 95.06 140 LEU A O 1
ATOM 1145 N N . THR A 1 141 ? 10.958 6.512 -6.679 1.00 94.56 141 THR A N 1
ATOM 1146 C CA . THR A 1 141 ? 11.900 7.594 -7.022 1.00 94.56 141 THR A CA 1
ATOM 1147 C C . THR A 1 141 ? 12.652 8.098 -5.793 1.00 94.56 141 THR A C 1
ATOM 1149 O O . THR A 1 141 ? 13.823 8.445 -5.903 1.00 94.56 141 THR A O 1
ATOM 1152 N N . GLU A 1 142 ? 11.993 8.145 -4.635 1.00 95.12 142 GLU A N 1
ATOM 1153 C CA . GLU A 1 142 ? 12.617 8.555 -3.377 1.00 95.12 142 GLU A CA 1
ATOM 1154 C C . GLU A 1 142 ? 13.623 7.513 -2.873 1.00 95.12 142 GLU A C 1
ATOM 1156 O O . GLU A 1 142 ? 14.733 7.873 -2.493 1.00 95.12 142 GLU A O 1
ATOM 1161 N N . LEU A 1 143 ? 13.247 6.231 -2.890 1.00 94.25 143 LEU A N 1
ATOM 1162 C CA . LEU A 1 143 ? 14.058 5.156 -2.311 1.00 94.25 143 LEU A CA 1
ATOM 1163 C C . LEU A 1 143 ? 15.119 4.599 -3.269 1.00 94.25 143 LEU A C 1
ATOM 1165 O O . LEU A 1 143 ? 16.185 4.187 -2.821 1.00 94.25 143 LEU A O 1
ATOM 1169 N N . PHE A 1 144 ? 14.852 4.605 -4.579 1.00 95.38 144 PHE A N 1
ATOM 1170 C CA . PHE A 1 144 ? 15.718 4.014 -5.606 1.00 95.38 144 PHE A CA 1
ATOM 1171 C C . PHE A 1 144 ? 16.014 4.997 -6.758 1.00 95.38 144 PHE A C 1
ATOM 1173 O O . PHE A 1 144 ? 15.806 4.662 -7.932 1.00 95.38 144 PHE A O 1
ATOM 1180 N N . PRO A 1 145 ? 16.498 6.224 -6.479 1.00 95.06 145 PRO A N 1
ATOM 1181 C CA . PRO A 1 145 ? 16.654 7.264 -7.499 1.00 95.06 145 PRO A CA 1
ATOM 1182 C C . PRO A 1 145 ? 17.591 6.850 -8.643 1.00 95.06 145 PRO A C 1
ATOM 1184 O O . PRO A 1 145 ? 17.316 7.142 -9.808 1.00 95.06 145 PRO A O 1
ATOM 1187 N N . GLU A 1 146 ? 18.675 6.134 -8.335 1.00 94.06 146 GLU A N 1
ATOM 1188 C CA . GLU A 1 146 ? 19.638 5.665 -9.336 1.00 94.06 146 GLU A CA 1
ATOM 1189 C C . GLU A 1 146 ? 19.054 4.582 -10.243 1.00 94.06 146 GLU A C 1
ATOM 1191 O O . GLU A 1 146 ? 19.184 4.672 -11.464 1.00 94.06 146 GLU A O 1
ATOM 1196 N N . ALA A 1 147 ? 18.377 3.584 -9.668 1.00 93.62 147 ALA A N 1
ATOM 1197 C CA . ALA A 1 147 ? 17.753 2.513 -10.438 1.00 93.62 147 ALA A CA 1
ATOM 1198 C C . ALA A 1 147 ? 16.654 3.058 -11.359 1.00 93.62 147 ALA A C 1
ATOM 1200 O O . ALA A 1 147 ? 16.601 2.710 -12.539 1.00 93.62 147 ALA A O 1
ATOM 1201 N N . MET A 1 148 ? 15.841 3.988 -10.847 1.00 93.12 148 MET A N 1
ATOM 1202 C CA . MET A 1 148 ? 14.811 4.690 -11.615 1.00 93.12 148 MET A CA 1
ATOM 1203 C C . MET A 1 148 ? 15.396 5.491 -12.787 1.00 93.1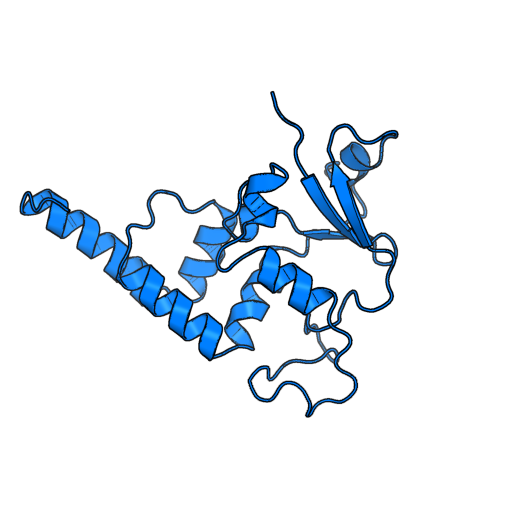2 148 MET A C 1
ATOM 1205 O O . MET A 1 148 ? 14.812 5.531 -13.877 1.00 93.12 148 MET A O 1
ATOM 1209 N N . LEU A 1 149 ? 16.548 6.140 -12.583 1.00 89.56 149 LEU A N 1
ATOM 1210 C CA . LEU A 1 149 ? 17.259 6.852 -13.644 1.00 89.56 149 LEU A CA 1
ATOM 1211 C C . LEU A 1 149 ? 17.829 5.881 -14.685 1.00 89.56 149 LEU A C 1
ATOM 1213 O O . LEU A 1 149 ? 17.651 6.104 -15.883 1.00 89.56 149 LEU A O 1
ATOM 1217 N N . GLU A 1 150 ? 18.481 4.802 -14.250 1.00 87.75 150 GLU A N 1
ATOM 1218 C CA . GLU A 1 150 ? 19.077 3.804 -15.142 1.00 87.75 150 GLU A CA 1
ATOM 1219 C C . GLU A 1 150 ? 18.018 3.128 -16.021 1.00 87.75 150 GLU A C 1
ATOM 1221 O O . GLU A 1 150 ? 18.183 3.062 -17.243 1.00 87.75 150 GLU A O 1
ATOM 1226 N N . GLY A 1 151 ? 16.898 2.693 -15.435 1.00 84.81 151 GLY A N 1
ATOM 1227 C CA . GLY A 1 151 ? 15.793 2.099 -16.185 1.00 84.81 151 GLY A CA 1
ATOM 1228 C C . GLY A 1 151 ? 15.244 3.056 -17.247 1.00 84.81 151 GLY A C 1
ATOM 1229 O O . GLY A 1 151 ? 15.020 2.661 -18.395 1.00 84.81 151 GLY A O 1
ATOM 1230 N N . LYS A 1 152 ? 15.128 4.354 -16.927 1.00 83.00 152 LYS A N 1
ATOM 1231 C CA . LYS A 1 152 ? 14.735 5.390 -17.899 1.00 83.00 152 LYS A CA 1
ATOM 1232 C C . LYS A 1 152 ? 15.761 5.552 -19.025 1.00 83.00 152 LYS A C 1
ATOM 1234 O O . LYS A 1 152 ? 15.370 5.615 -20.193 1.00 83.00 152 LYS A O 1
ATOM 1239 N N . LEU A 1 153 ? 17.053 5.609 -18.696 1.00 85.12 153 LEU A N 1
ATOM 1240 C CA . LEU A 1 153 ? 18.124 5.720 -19.689 1.00 85.12 153 LEU A CA 1
ATOM 1241 C C . LEU A 1 153 ? 18.131 4.511 -20.626 1.00 85.12 153 LEU A C 1
ATOM 1243 O O . LEU A 1 153 ? 18.225 4.689 -21.837 1.00 85.12 153 LEU A O 1
ATOM 1247 N N . ARG A 1 154 ? 17.939 3.291 -20.113 1.00 82.88 154 ARG A N 1
ATOM 1248 C CA . ARG A 1 154 ? 17.842 2.080 -20.947 1.00 82.88 154 ARG A CA 1
ATOM 1249 C C . ARG A 1 154 ? 16.731 2.167 -21.987 1.00 82.88 154 ARG A C 1
ATOM 1251 O O . ARG A 1 154 ? 16.947 1.769 -23.129 1.00 82.88 154 ARG A O 1
ATOM 1258 N N . VAL A 1 155 ? 15.563 2.698 -21.622 1.00 81.12 155 VAL A N 1
ATOM 1259 C CA . VAL A 1 155 ? 14.459 2.913 -22.574 1.00 81.12 155 VAL A CA 1
ATOM 1260 C C . VAL A 1 155 ? 14.862 3.896 -23.667 1.00 81.12 155 VAL A C 1
ATOM 1262 O O . VAL A 1 155 ? 14.613 3.639 -24.846 1.00 81.12 155 VAL A O 1
ATOM 1265 N N . GLN A 1 156 ? 15.507 5.000 -23.287 1.00 83.00 156 GLN A N 1
ATOM 1266 C CA . GLN A 1 156 ? 15.989 5.996 -24.237 1.00 83.00 156 GLN A CA 1
ATOM 1267 C C . GLN A 1 156 ? 17.035 5.402 -25.190 1.00 83.00 156 GLN A C 1
ATOM 1269 O O . GLN A 1 156 ? 16.861 5.503 -26.401 1.00 83.00 156 GLN A O 1
ATOM 1274 N N . PHE A 1 157 ? 18.041 4.696 -24.666 1.00 85.19 157 PHE A N 1
ATOM 1275 C CA . PHE A 1 157 ? 19.054 4.005 -25.467 1.00 85.19 157 PHE A CA 1
ATOM 1276 C C . PHE A 1 157 ? 18.429 2.999 -26.441 1.00 85.19 157 PHE A C 1
ATOM 1278 O O . PHE A 1 157 ? 18.729 3.024 -27.632 1.00 85.19 157 PHE A O 1
ATOM 1285 N N . LYS A 1 158 ? 17.507 2.140 -25.989 1.00 84.19 158 LYS A N 1
ATOM 1286 C CA . LYS A 1 158 ? 16.830 1.186 -26.886 1.00 84.19 158 LYS A CA 1
ATOM 1287 C C . LYS A 1 158 ? 16.099 1.891 -28.030 1.00 84.19 158 LYS A C 1
ATOM 1289 O O . LYS A 1 158 ? 16.169 1.432 -29.169 1.00 84.19 158 LYS A O 1
ATOM 1294 N N . LYS A 1 159 ? 15.427 3.009 -27.734 1.00 84.81 159 LYS A N 1
ATOM 1295 C CA . LYS A 1 159 ? 14.706 3.814 -28.726 1.00 84.81 159 LYS A CA 1
ATOM 1296 C C . LYS A 1 159 ? 15.654 4.484 -29.723 1.00 84.81 159 LYS A C 1
ATOM 1298 O O . LYS A 1 159 ? 15.382 4.446 -30.917 1.00 84.81 159 LYS A O 1
ATOM 1303 N N . GLU A 1 160 ? 16.746 5.078 -29.246 1.00 90.50 160 GLU A N 1
ATOM 1304 C CA . GLU A 1 160 ? 17.744 5.757 -30.085 1.00 90.50 160 GLU A CA 1
ATOM 1305 C C . GLU A 1 160 ? 18.463 4.787 -31.029 1.00 90.50 160 GLU A C 1
ATOM 1307 O O . GLU A 1 160 ? 18.679 5.110 -32.195 1.00 90.50 160 GLU A O 1
ATOM 1312 N N . PHE A 1 161 ? 18.771 3.577 -30.557 1.00 90.19 161 PHE A N 1
ATOM 1313 C CA . PHE A 1 161 ? 19.516 2.571 -31.321 1.00 90.19 161 PHE A CA 1
ATOM 1314 C C . PHE A 1 161 ? 18.628 1.504 -31.990 1.00 90.19 161 PHE A C 1
ATOM 1316 O O . PHE A 1 161 ? 19.147 0.547 -32.561 1.00 90.19 161 PHE A O 1
ATOM 1323 N N . ASN A 1 162 ? 17.300 1.665 -31.951 1.00 86.62 162 ASN A N 1
ATOM 1324 C CA . ASN A 1 162 ? 16.309 0.769 -32.565 1.00 86.62 162 ASN A CA 1
ATOM 1325 C C . ASN A 1 162 ? 16.492 -0.723 -32.199 1.00 86.62 162 ASN A C 1
ATOM 1327 O O . ASN A 1 162 ? 16.340 -1.616 -33.038 1.00 86.62 162 ASN A O 1
ATOM 1331 N N . ILE A 1 163 ? 16.841 -0.991 -30.938 1.00 81.56 163 ILE A N 1
ATOM 1332 C CA . ILE A 1 163 ? 17.064 -2.345 -30.412 1.00 81.56 163 ILE A CA 1
ATOM 1333 C C . ILE A 1 163 ? 15.702 -2.956 -30.045 1.00 81.56 163 ILE A C 1
ATOM 1335 O O . ILE A 1 163 ? 14.981 -2.395 -29.218 1.00 81.56 163 ILE A O 1
ATOM 1339 N N . LYS A 1 164 ? 15.349 -4.098 -30.654 1.00 75.38 164 LYS A N 1
ATOM 1340 C CA . LYS A 1 164 ? 14.125 -4.863 -30.337 1.00 75.38 164 LYS A CA 1
ATOM 1341 C C . LYS A 1 164 ? 14.326 -5.750 -29.100 1.00 75.38 164 LYS A C 1
ATOM 1343 O O . LYS A 1 164 ? 15.463 -6.102 -28.795 1.00 75.38 164 LYS A O 1
ATOM 1348 N N . GLU A 1 165 ? 13.231 -6.050 -28.394 1.00 63.06 165 GLU A N 1
ATOM 1349 C CA . GLU A 1 165 ? 13.206 -6.950 -27.222 1.00 63.06 165 GLU A CA 1
ATOM 1350 C C . GLU A 1 165 ? 13.572 -8.397 -27.557 1.00 63.06 165 GLU A C 1
ATOM 1352 O O . GLU A 1 165 ? 13.175 -8.872 -28.647 1.00 63.06 165 GLU A O 1
#

Mean predicted aligned error: 5.66 Å

Secondary structure (DSSP, 8-state):
----EEEEETTTTEEE-GGGGT--SSHHHHHT-SSSHHHHHHHHH----STTS-TTB---S-SS---TTTTTTS-EEEEETTSSSSHHHHHHSTT-SPEE-HHHHHHHHHHTBHHHHHHHHHHHHHS--TT--HHHHHHHHHH-HHHHHHHHHHHHHHHHTT---

Solvent-accessible surface area (backbone atoms only — not comparable to full-atom values): 9281 Å² total; per-residue (Å²): 138,81,67,40,47,36,42,35,30,68,72,78,35,34,34,37,52,31,44,44,34,68,24,47,40,36,68,73,46,31,75,65,37,81,87,25,43,48,58,50,51,48,37,24,50,36,77,71,83,59,94,75,71,47,85,70,41,85,48,61,56,74,92,90,83,38,53,39,27,68,47,42,94,51,57,66,46,79,48,41,72,79,49,91,72,62,64,56,59,49,54,70,38,94,84,35,84,46,41,80,45,31,68,65,48,57,50,47,54,40,79,33,17,63,69,56,35,50,54,48,45,55,48,32,46,74,37,74,71,87,82,59,36,73,59,27,44,52,54,44,45,72,77,35,48,65,28,52,49,46,8,50,48,52,51,50,49,33,63,76,68,70,58,79,135

Radius of gyration: 17.59 Å; Cα contacts (8 Å, |Δi|>4): 227; chains: 1; bounding box: 43×29×52 Å

Foldseek 3Di:
DAKFKWKAFPVQLETADQLLFVFGRHPVGCVVDDRGDVLLVCQQQDPQDDQPRCVQFNDDDDDPDQRRPVCHPTDMDTDIPPDPDCVVVLSVDPPHPHHYPHLVSSLNSQVGGPVSVVVVLVDLLPEAPPRRGDNNVVSCCVSRVPSVVNNVVVVVVCVVVVPDD

Sequence (165 aa):
MGQYFITINKTKKEYIDTYTFGDGAKFLEFMSSDMGMKEATMMLLTNAGNETMIKDFDGQGTDEVLYMGHWSGDAVEVLGDYADGDLWDEIQDENSKWKNISIPVYKALFQHNSWFAEKMDERLRKHPHTYLYSDQKKVLTELFPEAMLEGKLRVQFKKEFNIKE

pLDDT: mean 87.68, std 11.79, range [49.12, 98.06]